Protein 1U5F (pdb70)

Secondary structure (DSSP, 8-state):
--SSPPPP--GGG-SSEEEEEEEEEE---SS-SS-SEEEEEEEEETTEEEEESSTT-SS-SEEEE-TT-EEEE-TTS-SSTTGGGEEEEE-TTS-EEEEE-SSHHHHHHHHHHHHHH--

Foldseek 3Di:
DDPDDDDFAQLVGQAQWPDKDKKWKADPDPDDDDDRTAIWIWTCRPQKIFTDNDSGDGGTPDIDGLAQKAKDQALPPDDPPQSLQKMWIADPVRDIIIIGDPDNVRSVVVNVVVNVVHD

Sequence (119 aa):
RASVGSPGIPAQDLPFVIKAGYLEKRRKDHSFLGFEWQKRWCALSKTVFYYYGSDKDKQQKGEFAIDGYDVRMNNTLRKDGKKDCCFEICAPDKRIYQFTAASPKDAEEWVQQLKFILQ

CATH classification: 2.30.29.30

B-factor: mean 51.52, std 11.77, range [32.51, 95.33]

Organism: Mus musculus (NCBI:txid10090)

GO terms:
  GO:0005737 cytoplasm (C, IDA)
  GO:0008285 negative regulation of cell population proliferation (P, IMP)
  GO:0005515 protein binding (F, IPI)

InterPro domains:
  IPR001452 SH3 domain [PF00018] (312-349)
  IPR001452 SH3 domain [PR00452] (313-328)
  IPR001452 SH3 domain [PR00452] (332-341)
  IPR001452 SH3 domain [PR00452] (343-355)
  IPR001452 SH3 domain [PS50002] (296-357)
  IPR001452 SH3 domain [SM00326] (299-356)
  IPR001849 Pleckstrin homology domain [PF00169] (117-216)
  IPR001849 Pleckstrin homology domain [PS50003] (116-219)
  IPR001849 Pleckstrin homology domain [SM00233] (117-221)
  IPR011993 PH-like domain superfamily [G3DSA:2.30.29.30] (111-218)
  IPR036028 SH3-like domain superfamily [SSF50044] (289-356)
  IPR037781 SKAP family [PTHR15129] (12-358)

Structure (mmCIF, N/CA/C/O backbone):
data_1U5F
#
_entry.id   1U5F
#
_cell.length_a   78.750
_cell.length_b   78.750
_cell.length_c   130.123
_cell.angle_alpha   90.00
_cell.angle_beta   90.00
_cell.angle_gamma   120.00
#
_symmetry.space_group_name_H-M   'H 3 2'
#
loop_
_entity.id
_entity.type
_entity.pdbx_description
1 polymer 'Src-associated adaptor protein'
2 non-polymer 'SULFATE ION'
3 water water
#
loop_
_atom_site.group_PDB
_atom_site.id
_atom_site.type_symbol
_atom_site.label_atom_id
_atom_site.label_alt_id
_atom_site.label_comp_id
_a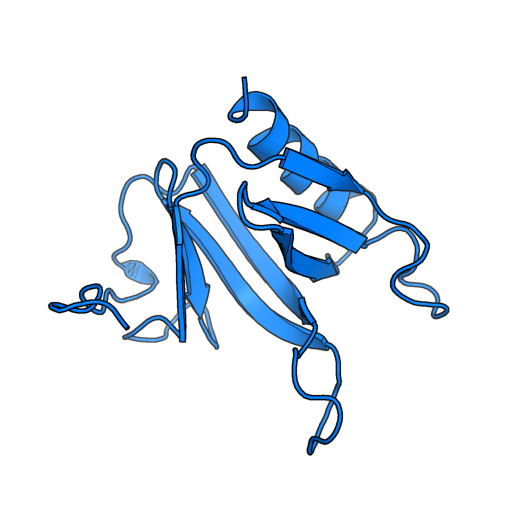tom_site.label_asym_id
_atom_site.label_entity_id
_atom_site.label_seq_id
_atom_site.pdbx_PDB_ins_code
_atom_site.Cartn_x
_atom_site.Cartn_y
_atom_site.Cartn_z
_atom_site.occupancy
_atom_site.B_iso_or_equiv
_atom_site.auth_seq_id
_atom_site.auth_comp_id
_atom_site.auth_asym_id
_atom_site.auth_atom_id
_atom_site.pdbx_PDB_model_num
ATOM 1 N N . ARG A 1 1 H -10.065 15.318 24.057 1.00 42.38 109 ARG A N 1
ATOM 2 C CA . ARG A 1 1 H -10.864 16.156 24.940 1.00 46.57 109 ARG A CA 1
ATOM 3 C C . ARG A 1 1 H -10.035 16.772 26.076 1.00 42.25 109 ARG A C 1
ATOM 4 O O . ARG A 1 1 H -8.943 16.281 26.348 1.00 43.37 109 ARG A O 1
ATOM 12 N N . ALA A 1 2 G -10.572 17.829 26.639 1.00 40.49 109 ALA A N 1
ATOM 13 C CA . ALA A 1 2 G -9.992 18.514 27.836 1.00 40.23 109 ALA A CA 1
ATOM 14 C C . ALA A 1 2 G -10.002 17.543 29.013 1.00 40.58 109 ALA A C 1
ATOM 15 O O . ALA A 1 2 G -10.634 16.457 28.937 1.00 43.11 109 ALA A O 1
ATOM 17 N N . SER A 1 3 F -9.215 17.872 30.038 1.00 38.45 109 SER A N 1
ATOM 18 C CA . SER A 1 3 F -9.164 17.145 31.266 1.00 36.88 109 SER A CA 1
ATOM 19 C C . SER A 1 3 F -10.237 17.542 32.160 1.00 38.46 109 SER A C 1
ATOM 20 O O . SER A 1 3 F -10.721 16.675 32.961 1.00 37.11 109 SER A O 1
ATOM 23 N N . VAL A 1 4 E -10.641 18.804 32.097 1.00 38.88 109 VAL A N 1
ATOM 24 C CA . VAL A 1 4 E -11.715 19.382 32.996 1.00 39.18 109 VAL A CA 1
ATOM 25 C C . VAL A 1 4 E -12.572 20.198 32.052 1.00 41.36 109 VAL A C 1
ATOM 26 O O . VAL A 1 4 E -12.072 21.064 31.306 1.00 38.36 109 VAL A O 1
ATOM 30 N N . GLY A 1 5 D -13.858 19.882 32.020 1.00 38.92 109 GLY A N 1
ATOM 31 C CA . GLY A 1 5 D -14.772 20.550 31.116 1.00 40.96 109 GLY A CA 1
ATOM 32 C C . GLY A 1 5 D -15.156 21.943 31.602 1.00 41.45 109 GLY A C 1
ATOM 33 O O . GLY A 1 5 D -14.891 22.379 32.730 1.00 42.57 109 GLY A O 1
ATOM 34 N N . SER A 1 6 C -15.797 22.680 30.710 1.00 43.37 109 SER A N 1
ATOM 35 C CA . SER A 1 6 C -16.268 24.013 31.002 1.00 43.37 109 SER A CA 1
ATOM 36 C C . SER A 1 6 C -17.478 23.933 31.965 1.00 46.98 109 SER A C 1
ATOM 37 O O . SER A 1 6 C -18.386 23.240 31.714 1.00 44.05 109 SER A O 1
ATOM 40 N N . PRO A 1 7 B -17.503 24.740 33.003 1.00 50.30 109 PRO A N 1
ATOM 41 C CA . PRO A 1 7 B -18.640 24.764 33.935 1.00 52.13 109 PRO A CA 1
ATOM 42 C C . PRO A 1 7 B -19.917 25.144 33.241 1.00 51.10 109 PRO A C 1
ATOM 43 O O . PRO A 1 7 B -19.960 26.084 32.440 1.00 51.87 109 PRO A O 1
ATOM 47 N N . GLY A 1 8 A -20.974 24.423 33.514 1.00 52.17 109 GLY A N 1
ATOM 48 C CA . GLY A 1 8 A -22.295 24.790 33.031 1.00 52.49 109 GLY A CA 1
ATOM 49 C C . GLY A 1 8 A -22.804 26.051 33.685 1.00 53.39 109 GLY A C 1
ATOM 50 O O . GLY A 1 8 A -22.697 26.170 34.882 1.00 54.95 109 GLY A O 1
ATOM 51 N N . ILE A 1 9 ? -23.274 27.031 32.908 1.00 52.12 109 ILE A N 1
ATOM 52 C CA . ILE A 1 9 ? -23.686 28.329 33.431 1.00 52.30 109 ILE A CA 1
ATOM 53 C C . ILE A 1 9 ? -25.007 28.639 32.784 1.00 52.33 109 ILE A C 1
ATOM 54 O O . ILE A 1 9 ? -25.131 28.533 31.567 1.00 49.23 109 ILE A O 1
ATOM 59 N N . PRO A 1 10 ? -26.040 28.889 33.607 1.00 51.08 110 PRO A N 1
ATOM 60 C CA . PRO A 1 10 ? -27.315 29.253 33.066 1.00 51.18 110 PRO A CA 1
ATOM 61 C C . PRO A 1 10 ? -27.211 30.540 32.204 1.00 49.19 110 PRO A C 1
ATOM 62 O O . PRO A 1 10 ? -26.509 31.480 32.513 1.00 49.25 110 PRO A O 1
ATOM 66 N N . ALA A 1 11 ? -27.965 30.522 31.125 1.00 50.25 111 ALA A N 1
ATOM 67 C CA . ALA A 1 11 ? -27.955 31.563 30.138 1.00 51.82 111 ALA A CA 1
ATOM 68 C C . ALA A 1 11 ? -28.205 32.930 30.803 1.00 53.08 111 ALA A C 1
ATOM 69 O O . ALA A 1 11 ? -27.536 33.920 30.512 1.00 52.30 111 ALA A O 1
ATOM 71 N N . GLN A 1 12 ? -29.148 32.915 31.732 1.00 55.56 112 GLN A N 1
ATOM 72 C CA . GLN A 1 12 ? -29.531 34.107 32.495 1.00 58.48 112 GLN A CA 1
ATOM 73 C C . GLN A 1 12 ? -28.427 34.655 33.397 1.00 58.15 112 GLN A C 1
ATOM 74 O O . GLN A 1 12 ? -28.447 35.871 33.785 1.00 58.21 112 GLN A O 1
ATOM 80 N N . ASP A 1 13 ? -27.494 33.781 33.782 1.00 56.30 113 ASP A N 1
ATOM 81 C CA . ASP A 1 13 ? -26.468 34.141 34.734 1.00 56.54 113 ASP A CA 1
ATOM 82 C C . ASP A 1 13 ? -25.156 34.541 34.078 1.00 55.98 113 ASP A C 1
ATOM 83 O O . ASP A 1 13 ? -24.134 34.827 34.759 1.00 54.61 113 ASP A O 1
ATOM 88 N N . LEU A 1 14 ? -25.120 34.567 32.732 1.00 53.36 114 LEU A N 1
ATOM 89 C CA . LEU A 1 14 ? -23.830 34.768 32.140 1.00 52.08 114 LEU A CA 1
ATOM 90 C C . LEU A 1 14 ? -23.423 36.181 32.424 1.00 51.35 114 LEU A C 1
ATOM 91 O O . LEU A 1 14 ? -24.202 37.063 32.149 1.00 52.14 114 LEU A O 1
ATOM 96 N N . PRO A 1 15 ? -22.191 36.395 32.836 1.00 52.49 115 PRO A N 1
ATOM 97 C CA . PRO A 1 15 ? -21.632 37.717 33.026 1.00 53.59 115 PRO A CA 1
ATOM 98 C C . PRO A 1 15 ? -21.099 38.377 31.755 1.00 54.98 115 PRO A C 1
ATOM 99 O O . PRO A 1 15 ? -20.739 37.662 30.783 1.00 55.90 115 PRO A O 1
ATOM 103 N N . PHE A 1 16 ? -21.023 39.710 31.794 1.00 54.14 116 PHE A N 1
ATOM 104 C CA . PHE A 1 16 ? -20.309 40.547 30.833 1.00 53.45 116 PHE A CA 1
ATOM 105 C C . PHE A 1 16 ? -20.751 40.196 29.398 1.00 52.32 116 PHE A C 1
ATOM 106 O O . PHE A 1 16 ? -19.914 40.118 28.509 1.00 50.29 116 PHE A O 1
ATOM 114 N N . VAL A 1 17 ? -22.038 40.063 29.206 1.00 50.73 117 VAL A N 1
ATOM 115 C CA . VAL A 1 17 ? -22.584 39.701 27.876 1.00 51.00 117 VAL A CA 1
ATOM 116 C C . VAL A 1 17 ? -22.595 40.949 27.010 1.00 51.75 117 VAL A C 1
ATOM 117 O O . VAL A 1 17 ? -23.327 41.891 27.344 1.00 52.14 117 VAL A O 1
ATOM 121 N N . ILE A 1 18 ? -21.715 40.990 25.999 1.00 50.84 118 ILE A N 1
ATOM 122 C CA . ILE A 1 18 ? -21.514 42.097 25.001 1.00 52.96 118 ILE A CA 1
ATOM 123 C C . ILE A 1 18 ? -22.640 42.106 23.963 1.00 53.12 118 ILE A C 1
ATOM 124 O O . ILE A 1 18 ? -23.078 43.153 23.494 1.00 50.81 118 ILE A O 1
ATOM 129 N N . LYS A 1 19 ? -23.084 40.909 23.570 1.00 51.21 119 LYS A N 1
ATOM 130 C CA . LYS A 1 19 ? -24.154 40.761 22.578 1.00 49.92 119 LYS A CA 1
ATOM 131 C C . LYS A 1 19 ? -24.740 39.394 22.675 1.00 48.51 119 LYS A C 1
ATOM 132 O O . LYS A 1 19 ? -24.017 38.417 23.019 1.00 46.86 119 LYS A O 1
ATOM 138 N N . ALA A 1 20 ? -26.037 39.316 22.508 1.00 46.38 120 ALA A N 1
ATOM 139 C CA . ALA A 1 20 ? -26.792 38.068 22.643 1.00 47.17 120 ALA A CA 1
ATOM 140 C C . ALA A 1 20 ? -28.017 38.035 21.789 1.00 48.30 120 ALA A C 1
ATOM 141 O O . ALA A 1 20 ? -28.679 39.105 21.546 1.00 47.69 120 ALA A O 1
ATOM 143 N N . GLY A 1 21 ? -28.378 36.851 21.341 1.00 45.50 121 GLY A N 1
ATOM 144 C CA . GLY A 1 21 ? -29.546 36.759 20.456 1.00 46.14 121 GLY A CA 1
ATOM 145 C C . GLY A 1 21 ? -29.657 35.374 19.835 1.00 46.04 121 GLY A C 1
ATOM 146 O O . GLY A 1 21 ? -28.722 34.625 19.904 1.00 44.44 121 GLY A O 1
ATOM 147 N N . TYR A 1 22 ? -30.805 35.061 19.268 1.00 44.55 122 TYR A N 1
ATOM 148 C CA . TYR A 1 22 ? -30.993 33.839 18.574 1.00 46.19 122 TYR A CA 1
ATOM 149 C C . TYR A 1 22 ? -30.284 33.888 17.236 1.00 44.60 122 TYR A C 1
ATOM 150 O O . TYR A 1 22 ? -30.269 34.939 16.517 1.00 40.71 122 TYR A O 1
ATOM 159 N N . LEU A 1 23 ? -29.580 32.766 16.946 1.00 43.35 123 LEU A N 1
ATOM 160 C CA . LEU A 1 23 ? -28.979 32.524 15.631 1.00 41.04 123 LEU A CA 1
ATOM 161 C C . LEU A 1 23 ? -29.263 31.082 15.297 1.00 42.10 123 LEU A C 1
ATOM 162 O O . LEU A 1 23 ? -29.651 30.266 16.173 1.00 45.31 123 LEU A O 1
ATOM 167 N N . GLU A 1 24 ? -29.093 30.720 14.044 1.00 42.31 124 GLU A N 1
ATOM 168 C CA . GLU A 1 24 ? -29.050 29.271 13.685 1.00 39.26 124 GLU A CA 1
ATOM 169 C C . GLU A 1 24 ? -27.680 28.863 13.461 1.00 39.07 124 GLU A C 1
ATOM 170 O O . GLU A 1 24 ? -26.943 29.534 12.747 1.00 39.30 124 GLU A O 1
ATOM 176 N N . LYS A 1 25 ? -27.247 27.756 14.052 1.00 38.36 125 LYS A N 1
ATOM 177 C CA . LYS A 1 25 ? -25.899 27.227 13.860 1.00 37.15 125 LYS A CA 1
ATOM 178 C C . LYS A 1 25 ? -25.952 25.975 12.971 1.00 38.07 125 LYS A C 1
ATOM 179 O O . LYS A 1 25 ? -26.782 25.092 13.178 1.00 36.96 125 LYS A O 1
ATOM 185 N N . ARG A 1 26 ? -25.055 25.904 11.996 1.00 38.17 126 ARG A N 1
ATOM 186 C CA . ARG A 1 26 ? -25.056 24.734 11.121 1.00 41.13 126 ARG A CA 1
ATOM 187 C C . ARG A 1 26 ? -24.495 23.503 11.856 1.00 42.19 126 ARG A C 1
ATOM 188 O O . ARG A 1 26 ? -23.398 23.580 12.463 1.00 40.14 126 ARG A O 1
ATOM 196 N N . ARG A 1 27 ? -25.230 22.378 11.754 1.00 45.36 127 ARG A N 1
ATOM 197 C CA . ARG A 1 27 ? -24.790 21.052 12.189 1.00 47.60 127 ARG A CA 1
ATOM 198 C C . ARG A 1 27 ? -23.545 20.624 11.478 1.00 47.30 127 ARG A C 1
ATOM 199 O O . ARG A 1 27 ? -23.383 20.830 10.290 1.00 47.49 127 ARG A O 1
ATOM 207 N N . LYS A 1 28 ? -22.736 19.873 12.185 1.00 49.70 128 LYS A N 1
ATOM 208 C CA . LYS A 1 28 ? -21.495 19.347 11.656 1.00 52.77 128 LYS A CA 1
ATOM 209 C C . LYS A 1 28 ? -21.753 18.055 10.899 1.00 55.11 128 LYS A C 1
ATOM 210 O O . LYS A 1 28 ? -21.298 17.866 9.785 1.00 54.37 128 LYS A O 1
ATOM 216 N N . ASP A 1 29 ? -22.575 17.239 11.540 1.00 58.38 129 ASP A N 1
ATOM 217 C CA . ASP A 1 29 ? -22.966 15.911 11.119 1.00 62.35 129 ASP A CA 1
ATOM 218 C C . ASP A 1 29 ? -23.545 15.933 9.657 1.00 63.70 129 ASP A C 1
ATOM 219 O O . ASP A 1 29 ? -24.335 16.771 9.272 1.00 63.92 129 ASP A O 1
ATOM 224 N N . HIS A 1 30 ? -23.000 15.064 8.832 1.00 66.67 130 HIS A N 1
ATOM 225 C CA . HIS A 1 30 ? -23.444 14.830 7.448 1.00 69.43 130 HIS A CA 1
ATOM 226 C C . HIS A 1 30 ? -24.883 14.204 7.410 1.00 68.04 130 HIS A C 1
ATOM 227 O O . HIS A 1 30 ? -25.723 14.581 6.572 1.00 69.09 130 HIS A O 1
ATOM 234 N N . SER A 1 31 ? -25.146 13.332 8.394 1.00 65.29 131 SER A N 1
ATOM 235 C CA . SER A 1 31 ? -26.374 12.576 8.525 1.00 63.70 131 SER A CA 1
ATOM 236 C C . SER A 1 31 ? -27.036 12.937 9.835 1.00 59.94 131 SER A C 1
ATOM 237 O O . SER A 1 31 ? -26.455 12.763 10.917 1.00 59.90 131 SER A O 1
ATOM 240 N N . PHE A 1 32 ? -28.242 13.473 9.736 1.00 56.18 132 PHE A N 1
ATOM 241 C CA . PHE A 1 32 ? -28.975 13.866 10.927 1.00 54.52 132 PHE A CA 1
ATOM 242 C C . PHE A 1 32 ? -30.506 13.839 10.719 1.00 52.24 132 PHE A C 1
ATOM 243 O O . PHE A 1 32 ? -31.039 13.811 9.576 1.00 50.00 132 PHE A O 1
ATOM 251 N N . LEU A 1 33 ? -31.196 13.930 11.842 1.00 51.48 133 LEU A N 1
ATOM 252 C CA . LEU A 1 33 ? -32.622 14.109 11.937 1.00 53.43 133 LEU A CA 1
ATOM 253 C C . LEU A 1 33 ? -32.973 15.577 12.210 1.00 55.39 133 LEU A C 1
ATOM 254 O O . LEU A 1 33 ? -32.524 16.163 13.248 1.00 57.42 133 LEU A O 1
ATOM 259 N N . GLY A 1 34 ? -33.855 16.138 11.409 1.00 53.13 134 GLY A N 1
ATOM 260 C CA . GLY A 1 34 ? -34.313 17.499 11.683 1.00 54.91 134 GLY A CA 1
ATOM 261 C C . GLY A 1 34 ? -33.631 18.440 10.702 1.00 53.36 134 GLY A C 1
ATOM 262 O O . GLY A 1 34 ? -33.428 18.067 9.574 1.00 55.96 134 GLY A O 1
ATOM 263 N N . PHE A 1 35 ? -33.296 19.643 11.116 1.00 54.21 135 PHE A N 1
ATOM 264 C CA . PHE A 1 35 ? -32.834 20.675 10.173 1.00 54.11 135 PHE A CA 1
ATOM 265 C C . PHE A 1 35 ? -31.338 20.810 10.261 1.00 50.35 135 PHE A C 1
ATOM 266 O O . PHE A 1 35 ? -30.769 20.667 11.328 1.00 49.29 135 PHE A O 1
ATOM 274 N N . GLU A 1 36 ? -30.731 21.197 9.174 1.00 48.14 136 GLU A N 1
ATOM 275 C CA . GLU A 1 36 ? -29.317 21.439 9.152 1.00 48.00 136 GLU A CA 1
ATOM 276 C C . GLU A 1 36 ? -28.877 22.609 10.052 1.00 45.89 136 GLU A C 1
ATOM 277 O O . GLU A 1 36 ? -27.865 22.549 10.752 1.00 46.35 136 GLU A O 1
ATOM 283 N N . TRP A 1 37 ? -29.639 23.647 10.019 1.00 44.26 137 TRP A N 1
ATOM 284 C CA . TRP A 1 37 ? -29.397 24.880 10.766 1.00 44.12 137 TRP A CA 1
ATOM 285 C C . TRP A 1 37 ? -30.279 24.891 12.035 1.00 44.65 137 TRP A C 1
ATOM 286 O O . TRP A 1 37 ? -31.512 24.956 11.931 1.00 46.15 137 TRP A O 1
ATOM 297 N N . GLN A 1 38 ? -29.655 24.791 13.210 1.00 43.51 138 GLN A N 1
ATOM 298 C CA . GLN A 1 38 ? -30.445 24.585 14.440 1.00 44.22 138 GLN A CA 1
ATOM 299 C C . GLN A 1 38 ? -30.442 25.849 15.231 1.00 44.42 138 GLN A C 1
ATOM 300 O O . GLN A 1 38 ? -29.366 26.474 15.402 1.00 42.09 138 GLN A O 1
ATOM 306 N N . LYS A 1 39 ? -31.611 26.235 15.723 1.00 45.96 139 LYS A N 1
ATOM 307 C CA . LYS A 1 39 ? -31.782 27.485 16.473 1.00 46.62 139 LYS A CA 1
ATOM 308 C C . LYS A 1 39 ? -31.074 27.424 17.778 1.00 44.74 139 LYS A C 1
ATOM 309 O O . LYS A 1 39 ? -31.166 26.416 18.514 1.00 43.09 139 LYS A O 1
ATOM 315 N N . ARG A 1 40 ? -30.305 28.449 18.069 1.00 44.33 140 ARG A N 1
ATOM 316 C CA . ARG A 1 40 ? -29.452 28.464 19.292 1.00 44.36 140 ARG A CA 1
ATOM 317 C C . ARG A 1 40 ? -29.496 29.883 19.814 1.00 43.90 140 ARG A C 1
ATOM 318 O O . ARG A 1 40 ? -29.386 30.873 19.046 1.00 45.05 140 ARG A O 1
ATOM 326 N N . TRP A 1 41 ? -29.647 29.989 21.109 1.00 43.91 141 TRP A N 1
ATOM 327 C CA . TRP A 1 41 ? -29.473 31.287 21.795 1.00 44.18 141 TRP A CA 1
ATOM 328 C C . TRP A 1 41 ? -27.953 31.456 22.060 1.00 43.29 141 TRP A C 1
ATOM 329 O O . TRP A 1 41 ? -27.335 30.626 22.710 1.00 40.62 141 TRP A O 1
ATOM 340 N N . CYS A 1 42 ? -27.358 32.489 21.475 1.00 41.82 142 CYS A N 1
ATOM 341 C CA . CYS A 1 42 ? -25.945 32.715 21.510 1.00 41.78 142 CYS A CA 1
ATOM 342 C C . CYS A 1 42 ? -25.642 33.983 22.319 1.00 39.29 142 CYS A C 1
ATOM 343 O O . CYS A 1 42 ? -26.324 35.006 22.158 1.00 43.89 142 CYS A O 1
ATOM 346 N N . ALA A 1 43 ? -24.575 33.934 22.995 1.00 42.04 143 ALA A N 1
ATOM 347 C CA . ALA A 1 43 ? -24.116 35.023 23.866 1.00 43.02 143 ALA A CA 1
ATOM 348 C C . ALA A 1 43 ? -22.644 35.154 23.945 1.00 43.95 143 ALA A C 1
ATOM 349 O O . ALA A 1 43 ? -21.944 34.221 24.256 1.00 44.18 143 ALA A O 1
ATOM 351 N N . LEU A 1 44 ? -22.129 36.363 23.718 1.00 42.73 144 LEU A N 1
ATOM 352 C CA . LEU A 1 44 ? -20.720 36.596 23.809 1.00 45.04 144 LEU A CA 1
ATOM 353 C C . LEU A 1 44 ? -20.435 37.178 25.190 1.00 47.40 144 LEU A C 1
ATOM 354 O O . LEU A 1 44 ? -20.838 38.291 25.464 1.00 47.62 144 LEU A O 1
ATOM 359 N N . SER A 1 45 ? -19.846 36.372 26.093 1.00 48.24 145 SER A N 1
ATOM 360 C CA . SER A 1 45 ? -19.450 36.800 27.454 1.00 48.11 145 SER A CA 1
ATOM 361 C C . SER A 1 45 ? -17.970 37.053 27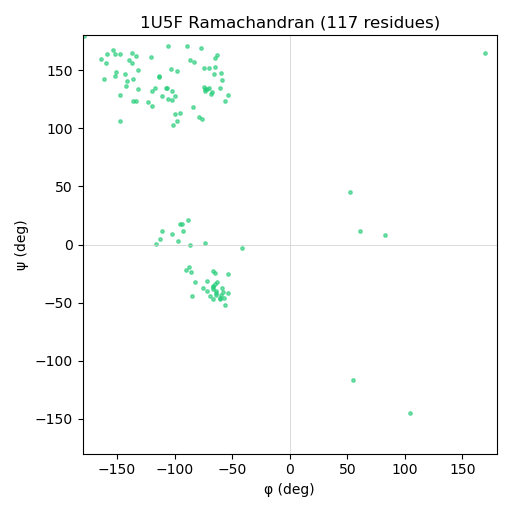.481 1.00 49.43 145 SER A C 1
ATOM 362 O O . SER A 1 45 ? -17.150 36.128 27.429 1.00 45.97 145 SER A O 1
ATOM 365 N N . LYS A 1 46 ? -17.600 38.331 27.448 1.00 51.10 146 LYS A N 1
ATOM 366 C CA . LYS A 1 46 ? -16.249 38.753 27.200 1.00 54.28 146 LYS A CA 1
ATOM 367 C C . LYS A 1 46 ? -15.776 38.138 25.874 1.00 53.69 146 LYS A C 1
ATOM 368 O O . LYS A 1 46 ? -16.354 38.419 24.808 1.00 53.92 146 LYS A O 1
ATOM 374 N N . THR A 1 47 ? -14.764 37.290 25.898 1.00 50.68 147 THR A N 1
ATOM 375 C CA . THR A 1 47 ? -14.317 36.734 24.603 1.00 50.55 147 THR A CA 1
ATOM 376 C C . THR A 1 47 ? -14.813 35.309 24.389 1.00 47.14 147 THR A C 1
ATOM 377 O O . THR A 1 47 ? -14.379 34.618 23.434 1.00 50.89 147 THR A O 1
ATOM 381 N N . VAL A 1 48 ? -15.692 34.837 25.235 1.00 43.98 148 VAL A N 1
ATOM 382 C CA . VAL A 1 48 ? -16.221 33.506 25.127 1.00 41.24 148 VAL A CA 1
ATOM 383 C C . VAL A 1 48 ? -17.590 33.517 24.533 1.00 40.54 148 VAL A C 1
ATOM 384 O O . VAL A 1 48 ? -18.530 34.181 25.052 1.00 40.72 148 VAL A O 1
ATOM 388 N N . PHE A 1 49 ? -17.763 32.759 23.438 1.00 38.47 149 PHE A N 1
ATOM 389 C CA . PHE A 1 49 ? -19.047 32.648 22.772 1.0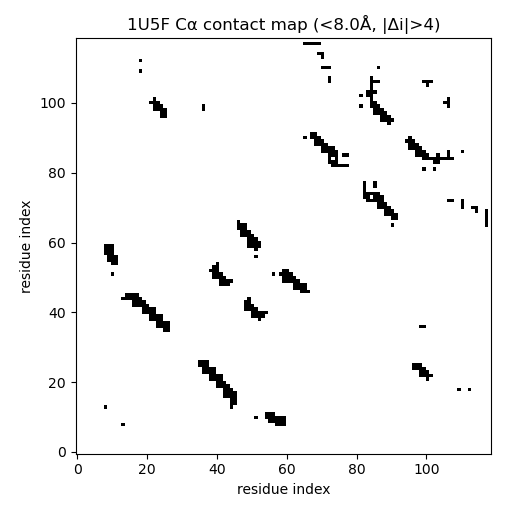0 36.20 149 PHE A CA 1
ATOM 390 C C . PHE A 1 49 ? -19.756 31.447 23.248 1.00 39.36 149 PHE A C 1
ATOM 391 O O . PHE A 1 49 ? -19.310 30.337 23.024 1.00 37.73 149 PHE A O 1
ATOM 399 N N . TYR A 1 50 ? -20.890 31.620 23.969 1.00 37.96 150 TYR A N 1
ATOM 400 C CA . TYR A 1 50 ? -21.719 30.555 24.442 1.00 39.70 150 TYR A CA 1
ATOM 401 C C . TYR A 1 50 ? -22.888 30.353 23.525 1.00 40.66 150 TYR A C 1
ATOM 402 O O . TYR A 1 50 ? -23.414 31.312 22.961 1.00 42.08 150 TYR A O 1
ATOM 411 N N . TYR A 1 51 ? -23.352 29.099 23.435 1.00 42.85 151 TYR A N 1
ATOM 412 C CA . TYR A 1 51 ? -24.603 28.779 22.763 1.00 42.02 151 TYR A CA 1
ATOM 413 C C . TYR A 1 51 ? -25.459 27.802 23.526 1.00 43.31 151 TYR A C 1
ATOM 414 O O . TYR A 1 51 ? -24.945 26.886 24.142 1.00 42.39 151 TYR A O 1
ATOM 423 N N . TYR A 1 52 ? -26.775 28.018 23.472 1.00 44.69 152 TYR A N 1
ATOM 424 C CA . TYR A 1 52 ? -27.817 27.251 24.258 1.00 45.11 152 TYR A CA 1
ATOM 425 C C . TYR A 1 52 ? -28.957 26.865 23.338 1.00 47.82 152 TYR A C 1
ATOM 426 O O . TYR A 1 52 ? -29.156 27.447 22.296 1.00 46.80 152 TYR A O 1
ATOM 435 N N . GLY A 1 53 ? -29.774 25.897 23.742 1.00 48.99 153 GLY A N 1
ATOM 436 C CA . GLY A 1 53 ? -31.022 25.638 23.062 1.00 50.76 153 GLY A CA 1
ATOM 437 C C . GLY A 1 53 ? -32.026 26.793 23.212 1.00 52.62 153 GLY A C 1
ATOM 438 O O . GLY A 1 53 ? -32.784 27.143 22.248 1.00 52.53 153 GLY A O 1
ATOM 439 N N . SER A 1 54 ? -32.036 27.442 24.377 1.00 53.76 154 SER A N 1
ATOM 440 C CA . SER A 1 54 ? -32.906 28.594 24.585 1.00 54.02 154 SER A CA 1
ATOM 441 C C . SER A 1 54 ? -32.312 29.525 25.591 1.00 53.75 154 SER A C 1
ATOM 442 O O . SER A 1 54 ? -31.476 29.165 26.403 1.00 53.61 154 SER A O 1
ATOM 445 N N . ASP A 1 55 ? -32.830 30.738 25.627 1.00 55.46 155 ASP A N 1
ATOM 446 C CA . ASP A 1 55 ? -32.316 31.737 26.520 1.00 55.39 155 ASP A CA 1
ATOM 447 C C . ASP A 1 55 ? -32.671 31.545 28.002 1.00 55.73 155 ASP A C 1
ATOM 448 O O . ASP A 1 55 ? -32.317 32.394 28.799 1.00 54.49 155 ASP A O 1
ATOM 453 N N . LYS A 1 56 ? -33.38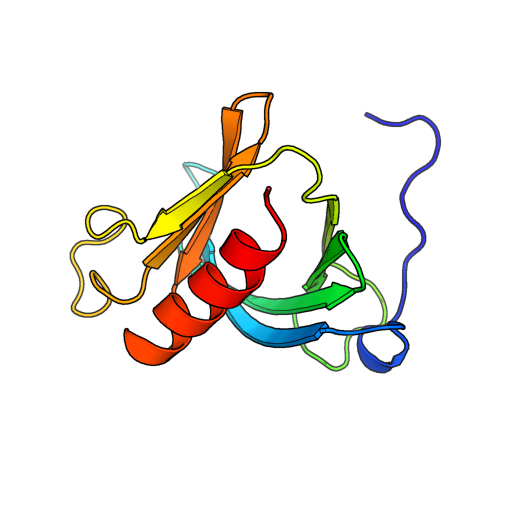9 30.486 28.321 1.00 56.93 156 LYS A N 1
ATOM 454 C CA . LYS A 1 56 ? -33.703 30.081 29.695 1.00 58.79 156 LYS A CA 1
ATOM 455 C C . LYS A 1 56 ? -33.057 28.781 30.156 1.00 58.22 156 LYS A C 1
ATOM 456 O O . LYS A 1 56 ? -33.320 28.317 31.292 1.00 57.14 156 LYS A O 1
ATOM 462 N N . ASP A 1 57 ? -32.190 28.174 29.322 1.00 54.62 157 ASP A N 1
ATOM 463 C CA . ASP A 1 57 ? -31.534 26.910 29.718 1.00 53.62 157 ASP A CA 1
ATOM 464 C C . ASP A 1 57 ? -30.605 27.056 30.887 1.00 50.83 157 ASP A C 1
ATOM 465 O O . ASP A 1 57 ? -29.998 28.083 31.106 1.00 46.69 157 ASP A O 1
ATOM 470 N N . LYS A 1 58 ? -30.419 25.982 31.626 1.00 51.74 158 LYS A N 1
ATOM 471 C CA . LYS A 1 58 ? -29.554 26.075 32.808 1.00 53.10 158 LYS A CA 1
ATOM 472 C C . LYS A 1 58 ? -28.074 25.818 32.483 1.00 51.45 158 LYS A C 1
ATOM 473 O O . LYS A 1 58 ? -27.159 26.135 33.263 1.00 50.98 158 LYS A O 1
ATOM 479 N N . GLN A 1 59 ? -27.860 25.184 31.338 1.00 51.43 159 GLN A N 1
ATOM 480 C CA . GLN A 1 59 ? -26.530 24.740 30.909 1.00 51.63 159 GLN A CA 1
ATOM 481 C C . GLN A 1 59 ? -26.393 24.958 29.365 1.00 50.11 159 GLN A C 1
ATOM 482 O O . GLN A 1 59 ? -27.331 24.733 28.605 1.00 48.95 159 GLN A O 1
ATOM 488 N N . GLN A 1 60 ? -25.210 25.391 28.955 1.00 47.63 160 GLN A N 1
ATOM 489 C CA . GLN A 1 60 ? -24.936 25.664 27.549 1.00 45.16 160 GLN A CA 1
ATOM 490 C C . GLN A 1 60 ? -24.785 24.341 26.829 1.00 46.90 160 GLN A C 1
ATOM 491 O O . GLN A 1 60 ? -24.475 23.295 27.431 1.00 45.93 160 GLN A O 1
ATOM 497 N N . LYS A 1 61 ? -25.102 24.340 25.549 1.00 46.11 161 LYS A N 1
ATOM 498 C CA . LYS A 1 61 ? -24.764 23.210 24.678 1.00 47.98 161 LYS A CA 1
ATOM 499 C C . LYS A 1 61 ? -23.250 23.173 24.394 1.00 47.08 161 LYS A C 1
ATOM 500 O O . LYS A 1 61 ? -22.649 22.083 24.205 1.00 45.06 161 LYS A O 1
ATOM 506 N N . GLY A 1 62 ? -22.618 24.360 24.354 1.00 44.24 162 GLY A N 1
ATOM 507 C CA . GLY A 1 62 ? -21.176 24.454 24.185 1.00 42.56 162 GLY A CA 1
ATOM 508 C C . GLY A 1 62 ? -20.737 25.888 24.207 1.00 42.95 162 GLY A C 1
ATOM 509 O O . GLY A 1 62 ? -21.549 26.822 24.394 1.00 40.59 162 GLY A O 1
ATOM 510 N N . GLU A 1 63 ? -19.458 26.105 24.081 1.00 41.09 163 GLU A N 1
ATOM 511 C CA . GLU A 1 63 ? -18.887 27.435 24.067 1.00 42.26 163 GLU A CA 1
ATOM 512 C C . GLU A 1 63 ? -17.469 27.396 23.518 1.00 40.46 163 GLU A C 1
ATOM 513 O O . GLU A 1 63 ? -16.847 26.342 23.545 1.00 42.71 163 GLU A O 1
ATOM 519 N N . PHE A 1 64 ? -16.987 28.507 23.078 1.00 40.00 164 PHE A N 1
ATOM 520 C CA . PHE A 1 64 ? -15.585 28.646 22.706 1.00 41.55 164 PHE A CA 1
ATOM 521 C C . PHE A 1 64 ? -15.052 30.019 22.865 1.00 41.51 164 PHE A C 1
ATOM 522 O O . PHE A 1 64 ? -15.747 30.997 22.648 1.00 40.20 164 PHE A O 1
ATOM 530 N N . ALA A 1 65 ? -13.778 30.127 23.257 1.00 44.34 165 ALA A N 1
ATOM 531 C CA . ALA A 1 65 ? -13.102 31.427 23.303 1.00 44.89 165 ALA A CA 1
ATOM 532 C C . ALA A 1 65 ? -12.786 31.897 21.908 1.00 44.61 165 ALA A C 1
ATOM 533 O O . ALA A 1 65 ? -12.251 31.103 21.145 1.00 43.22 165 ALA A O 1
ATOM 535 N N . ILE A 1 66 ? -13.059 33.165 21.589 1.00 41.81 166 ILE A N 1
ATOM 536 C CA . ILE A 1 66 ? -12.813 33.639 20.249 1.00 43.41 166 ILE A CA 1
ATOM 537 C C . ILE A 1 66 ? -11.446 34.121 20.039 1.00 41.99 166 ILE A C 1
ATOM 538 O O . ILE A 1 66 ? -11.087 34.540 18.940 1.00 41.62 166 ILE A O 1
ATOM 543 N N . ASP A 1 67 ? -10.605 34.085 21.064 1.00 42.88 167 ASP A N 1
ATOM 544 C CA . ASP A 1 67 ? -9.270 34.654 20.952 1.00 45.17 167 ASP A CA 1
ATOM 545 C C . ASP A 1 67 ? -8.465 34.053 19.784 1.00 44.04 167 ASP A C 1
ATOM 546 O O . ASP A 1 67 ? -8.292 32.855 19.695 1.00 45.07 167 ASP A O 1
ATOM 551 N N . GLY A 1 68 ? -8.012 34.920 18.913 1.00 45.07 168 GLY A N 1
ATOM 552 C CA . GLY A 1 68 ? -7.207 34.603 17.737 1.00 46.42 168 GLY A CA 1
ATOM 553 C C . GLY A 1 68 ? -8.022 34.137 16.514 1.00 47.14 168 GLY A C 1
ATOM 554 O O . GLY A 1 68 ? -7.443 33.707 15.493 1.00 44.06 168 GLY A O 1
ATOM 555 N N . TYR A 1 69 ? -9.359 34.225 16.598 1.00 44.55 169 TYR A N 1
ATOM 556 C CA . TYR A 1 69 ? -10.170 33.641 15.588 1.00 44.44 169 TYR A CA 1
ATOM 557 C C . TYR A 1 69 ? -10.317 34.778 14.544 1.00 46.30 169 TYR A C 1
ATOM 558 O O . TYR A 1 69 ? -9.958 35.937 14.772 1.00 44.51 169 TYR A O 1
ATOM 567 N N . ASP A 1 70 ? -10.881 34.420 13.417 1.00 45.45 170 ASP A N 1
ATOM 568 C CA . ASP A 1 70 ? -11.303 35.338 12.358 1.00 45.71 170 ASP A CA 1
ATOM 569 C C . ASP A 1 70 ? -12.800 35.180 12.133 1.00 44.40 170 ASP A C 1
ATOM 570 O O . ASP A 1 70 ? -13.444 34.160 12.560 1.00 41.03 170 ASP A O 1
ATOM 575 N N . VAL A 1 71 ? -13.385 36.178 11.505 1.00 41.90 171 VAL A N 1
ATOM 576 C CA . VAL A 1 71 ? -14.833 36.222 11.251 1.00 42.19 171 VAL A CA 1
ATOM 577 C C . VAL A 1 71 ? -15.076 36.859 9.880 1.00 44.39 171 VAL A C 1
ATOM 578 O O . VAL A 1 71 ? -14.256 37.794 9.454 1.00 42.39 171 VAL A O 1
ATOM 582 N N . ARG A 1 72 ? -16.146 36.376 9.187 1.00 42.34 172 ARG A N 1
ATOM 583 C CA . ARG A 1 72 ? -16.631 36.976 7.938 1.00 43.27 172 ARG A CA 1
ATOM 584 C C . ARG A 1 72 ? -18.031 36.622 7.618 1.00 42.63 172 ARG A C 1
ATOM 585 O O . ARG A 1 72 ? -18.526 35.583 7.988 1.00 41.95 172 ARG A O 1
ATOM 593 N N . MET A 1 73 ? -18.666 37.466 6.834 1.00 42.31 173 MET A N 1
ATOM 594 C CA . MET A 1 73 ? -19.911 37.161 6.214 1.00 42.32 173 MET A CA 1
ATOM 595 C C . MET A 1 73 ? -19.569 36.135 5.176 1.00 41.61 173 MET A C 1
ATOM 596 O O . MET A 1 73 ? -18.421 36.110 4.762 1.00 43.61 173 MET A O 1
ATOM 601 N N . ASN A 1 74 ? -20.525 35.265 4.844 1.00 41.81 174 ASN A N 1
ATOM 602 C CA . ASN A 1 74 ? -20.342 34.213 3.811 1.00 41.84 174 ASN A CA 1
ATOM 603 C C . ASN A 1 74 ? -21.653 33.980 3.124 1.00 42.02 174 ASN A C 1
ATOM 604 O O . ASN A 1 74 ? -22.577 33.370 3.689 1.00 41.00 174 ASN A O 1
ATOM 609 N N . ASN A 1 75 ? -21.779 34.468 1.843 1.00 41.15 175 ASN A N 1
ATOM 610 C CA . ASN A 1 75 ? -23.033 34.309 1.137 1.00 41.92 175 ASN A CA 1
ATOM 611 C C . ASN A 1 75 ? -23.148 32.979 0.355 1.00 44.23 175 ASN A C 1
ATOM 612 O O . ASN A 1 75 ? -24.013 32.847 -0.507 1.00 44.57 175 ASN A O 1
ATOM 617 N N . THR A 1 76 ? -22.357 31.981 0.730 1.00 44.07 176 THR A N 1
ATOM 618 C CA . THR A 1 76 ? -22.342 30.684 0.010 1.00 46.73 176 THR A CA 1
ATOM 619 C C . THR A 1 76 ? -22.824 29.493 0.866 1.00 50.16 176 THR A C 1
ATOM 620 O O . THR A 1 76 ? -22.758 28.351 0.439 1.00 51.25 176 THR A O 1
ATOM 624 N N . LEU A 1 77 ? -23.207 29.770 2.122 1.00 51.32 177 LEU A N 1
ATOM 625 C CA . LEU A 1 77 ? -23.401 28.677 3.100 1.00 51.67 177 LEU A CA 1
ATOM 626 C C . LEU A 1 77 ? -24.779 28.164 2.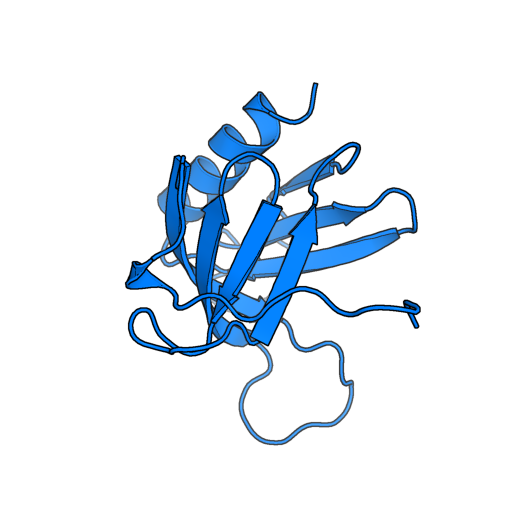950 1.00 54.89 177 LEU A C 1
ATOM 627 O O . LEU A 1 77 ? -25.022 27.039 3.293 1.00 53.19 177 LEU A O 1
ATOM 632 N N . ARG A 1 78 ? -25.688 28.967 2.429 1.00 58.28 178 ARG A N 1
ATOM 633 C CA . ARG A 1 78 ? -26.933 28.393 1.957 1.00 64.46 178 ARG A CA 1
ATOM 634 C C . ARG A 1 78 ? -27.425 29.025 0.631 1.00 69.18 178 ARG A C 1
ATOM 635 O O . ARG A 1 78 ? -27.042 30.152 0.321 1.00 68.96 178 ARG A O 1
ATOM 643 N N . LYS A 1 79 ? -28.295 28.303 -0.102 1.00 74.50 179 LYS A N 1
ATOM 644 C CA . LYS A 1 79 ? -28.954 28.804 -1.361 1.00 78.47 179 LYS A CA 1
ATOM 645 C C . LYS A 1 79 ? -30.317 29.531 -1.153 1.00 80.14 179 LYS A C 1
ATOM 646 O O . LYS A 1 79 ? -30.744 30.349 -1.986 1.00 82.22 179 LYS A O 1
ATOM 652 N N . ASP A 1 80 ? -30.975 29.260 -0.025 1.00 81.27 180 ASP A N 1
ATOM 653 C CA . ASP A 1 80 ? -32.318 29.770 0.292 1.00 81.61 180 ASP A CA 1
ATOM 654 C C . ASP A 1 80 ? -32.223 31.298 0.415 1.00 79.61 180 ASP A C 1
ATOM 655 O O . ASP A 1 80 ? -31.131 31.792 0.693 1.00 81.09 180 ASP A O 1
ATOM 660 N N . GLY A 1 81 ? -33.353 32.026 0.311 1.00 76.47 181 GLY A N 1
ATOM 661 C CA . GLY A 1 81 ? -33.422 33.464 0.660 1.00 74.04 181 GLY A CA 1
ATOM 662 C C . GLY A 1 81 ? -32.703 34.025 1.913 1.00 70.49 181 GLY A C 1
ATOM 663 O O . GLY A 1 81 ? -32.763 35.233 2.166 1.00 70.93 181 GLY A O 1
ATOM 664 N N . LYS A 1 82 ? -32.072 33.162 2.707 1.00 65.83 182 LYS A N 1
ATOM 665 C CA . LYS A 1 82 ? -31.199 33.561 3.838 1.00 62.52 182 LYS A CA 1
ATOM 666 C C . LYS A 1 82 ? -29.685 33.615 3.492 1.00 59.63 182 LYS A C 1
ATOM 667 O O . LYS A 1 82 ? -28.858 33.735 4.357 1.00 54.34 182 LYS A O 1
ATOM 673 N N . LYS A 1 83 ? -29.337 33.666 2.214 1.00 57.73 183 LYS A N 1
ATOM 674 C CA . LYS A 1 83 ? -27.917 33.637 1.778 1.00 58.98 183 LYS A CA 1
ATOM 675 C C . LYS A 1 83 ? -27.101 34.787 2.243 1.00 55.76 183 LYS A C 1
ATOM 676 O O . LYS A 1 83 ? -25.933 34.623 2.503 1.00 55.34 183 LYS A O 1
ATOM 682 N N . ASP A 1 84 ? -27.731 35.948 2.373 1.00 54.45 184 ASP A N 1
ATOM 683 C CA . ASP A 1 84 ? -27.091 37.170 2.855 1.00 55.07 184 ASP A CA 1
ATOM 684 C C . ASP A 1 84 ? -27.219 37.372 4.345 1.00 51.79 184 ASP A C 1
ATOM 685 O O . ASP A 1 84 ? -26.860 38.424 4.842 1.00 48.69 184 ASP A O 1
ATOM 690 N N . CYS A 1 85 ? -27.662 36.337 5.066 1.00 48.45 185 CYS A N 1
ATOM 691 C CA . CYS A 1 85 ? -27.809 36.425 6.514 1.00 45.85 185 CYS A CA 1
ATOM 692 C C . CYS A 1 85 ? -26.796 35.563 7.261 1.00 44.13 185 CYS A C 1
ATOM 693 O O . CYS A 1 85 ? -26.931 35.369 8.456 1.00 42.86 185 CYS A O 1
ATOM 696 N N . CYS A 1 86 ? -25.804 35.059 6.564 1.00 42.59 186 CYS A N 1
ATOM 697 C CA . CYS A 1 86 ? -24.858 34.034 7.155 1.00 41.85 186 CYS A CA 1
ATOM 698 C C . CYS A 1 86 ? -23.456 34.549 7.307 1.00 39.78 186 CYS A C 1
ATOM 699 O O . CYS A 1 86 ? -22.973 35.338 6.513 1.00 38.42 186 CYS A O 1
ATOM 702 N N . PHE A 1 87 ? -22.796 34.118 8.389 1.00 36.92 187 PHE A N 1
ATOM 703 C CA . PHE A 1 87 ? -21.446 34.494 8.707 1.00 35.90 187 PHE A CA 1
ATOM 704 C C . PHE A 1 87 ? -20.809 33.260 9.418 1.00 36.17 187 PHE A C 1
ATOM 705 O O . PHE A 1 87 ? -21.515 32.324 9.813 1.00 38.33 187 PHE A O 1
ATOM 713 N N . GLU A 1 88 ? -19.504 33.284 9.495 1.00 36.60 188 GLU A N 1
ATOM 714 C CA . GLU A 1 88 ? -18.754 32.266 10.185 1.00 35.47 188 GLU A CA 1
ATOM 715 C C . GLU A 1 88 ? -17.646 32.841 11.028 1.00 36.81 188 GLU A C 1
ATOM 716 O O . GLU A 1 88 ? -17.107 33.916 10.748 1.00 37.06 188 GLU A O 1
ATOM 722 N N . ILE A 1 89 ? -17.254 32.046 12.041 1.00 35.64 189 ILE A N 1
ATOM 723 C CA . ILE A 1 89 ? -16.152 32.397 12.946 1.00 37.12 189 ILE A CA 1
ATOM 724 C C . ILE A 1 89 ? -15.216 31.270 12.821 1.00 38.47 189 ILE A C 1
ATOM 725 O O . ILE A 1 89 ? -15.631 30.114 13.038 1.00 39.85 189 ILE A O 1
ATOM 730 N N . CYS A 1 90 ? -13.966 31.565 12.434 1.00 38.75 190 CYS A N 1
ATOM 731 C CA . CYS A 1 90 ? -12.932 30.562 12.076 1.00 41.17 190 CYS A CA 1
ATOM 732 C C . CYS A 1 90 ? -11.868 30.540 13.094 1.00 39.93 190 CYS A C 1
ATOM 733 O O . CYS A 1 90 ? -11.252 31.580 13.393 1.00 39.96 190 CYS A O 1
ATOM 736 N N . ALA A 1 91 ? -11.584 29.377 13.590 1.00 40.91 191 ALA A N 1
ATOM 737 C CA . ALA A 1 91 ? -10.491 29.195 14.643 1.00 38.76 191 ALA A CA 1
ATOM 738 C C . ALA A 1 91 ? -9.103 28.997 14.046 1.00 41.43 191 ALA A C 1
ATOM 739 O O . ALA A 1 91 ? -8.996 28.602 12.899 1.00 40.54 191 ALA A O 1
ATOM 741 N N . PRO A 1 92 ? -8.032 29.254 14.816 1.00 40.97 192 PRO A N 1
ATOM 742 C CA . PRO A 1 92 ? -6.645 28.946 14.382 1.00 44.21 192 PRO A CA 1
ATOM 743 C C . PRO A 1 92 ? -6.420 27.511 13.950 1.00 46.09 192 PRO A C 1
ATOM 744 O O . PRO A 1 92 ? -5.528 27.248 13.181 1.00 46.65 192 PRO A O 1
ATOM 748 N N . ASP A 1 93 ? -7.209 26.581 14.440 1.00 45.87 193 ASP A N 1
ATOM 749 C CA . ASP A 1 93 ? -7.154 25.211 14.039 1.00 47.28 193 ASP A CA 1
ATOM 750 C C . ASP A 1 93 ? -8.111 24.821 12.924 1.00 47.50 193 ASP A C 1
ATOM 751 O O . ASP A 1 93 ? -8.266 23.619 12.612 1.00 49.30 193 ASP A O 1
ATOM 756 N N . LYS A 1 94 ? -8.609 25.823 12.222 1.00 47.01 194 LYS A N 1
ATOM 757 C CA . LYS A 1 94 ? -9.563 25.689 11.110 1.00 47.48 194 LYS A CA 1
ATOM 758 C C . LYS A 1 94 ? -10.874 25.072 11.472 1.00 45.29 194 LYS A C 1
ATOM 759 O O . LYS A 1 94 ? -11.602 24.702 10.596 1.00 44.34 194 LYS A O 1
ATOM 765 N N . ARG A 1 95 ? -11.215 24.904 12.742 1.00 43.45 195 ARG A N 1
ATOM 766 C CA . ARG A 1 95 ? -12.593 24.650 13.081 1.00 41.29 195 ARG A CA 1
ATOM 767 C C . ARG A 1 95 ? -13.371 25.928 12.704 1.00 41.17 195 ARG A C 1
ATOM 768 O O . ARG A 1 95 ? -12.848 27.062 12.829 1.00 40.78 195 ARG A O 1
ATOM 776 N N . ILE A 1 96 ? -14.619 25.731 12.284 1.00 39.27 196 ILE A N 1
ATOM 777 C CA . ILE A 1 96 ? -15.510 26.836 11.905 1.00 37.87 196 ILE A CA 1
ATOM 778 C C . ILE A 1 96 ? -16.834 26.692 12.536 1.00 37.56 196 ILE A C 1
ATOM 779 O O . ILE A 1 96 ? -17.419 25.613 12.483 1.00 36.80 196 ILE A O 1
ATOM 784 N N . TYR A 1 97 ? -17.372 27.788 13.124 1.00 35.67 197 TYR A N 1
ATOM 785 C CA . TYR A 1 97 ? -18.732 27.823 13.519 1.00 36.84 197 TYR A CA 1
ATOM 786 C C . TYR A 1 97 ? -19.526 28.704 12.548 1.00 34.99 197 TYR A C 1
ATOM 787 O O . TYR A 1 97 ? -19.161 29.879 12.346 1.00 36.37 197 TYR A O 1
ATOM 796 N N . GLN A 1 98 ? -20.573 28.173 11.972 1.00 33.68 198 GLN A N 1
ATOM 797 C CA . GLN A 1 98 ? -21.285 28.885 10.905 1.00 34.03 198 GLN A CA 1
ATOM 798 C C . GLN A 1 98 ? -22.676 29.179 11.345 1.00 33.94 198 GLN A C 1
ATOM 799 O O . GLN A 1 98 ? -23.380 28.302 11.931 1.00 36.58 198 GLN A O 1
ATOM 805 N N . PHE A 1 99 ? -23.152 30.418 11.111 1.00 34.06 199 PHE A N 1
ATOM 806 C CA . PHE A 1 99 ? -24.361 30.936 11.669 1.00 35.48 199 PHE A CA 1
ATOM 807 C C . PHE A 1 99 ? -25.239 31.600 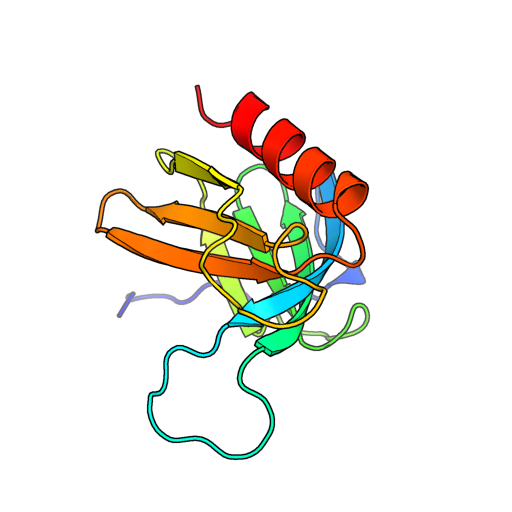10.623 1.00 36.70 199 PHE A C 1
ATOM 808 O O . PHE A 1 99 ? -24.673 32.238 9.707 1.00 38.00 199 PHE A O 1
ATOM 816 N N . THR A 1 100 ? -26.534 31.550 10.857 1.00 38.56 200 THR A N 1
ATOM 817 C CA . THR A 1 100 ? -27.518 32.346 10.086 1.00 38.82 200 THR A CA 1
ATOM 818 C C . THR A 1 100 ? -28.246 33.264 11.069 1.00 39.26 200 THR A C 1
ATOM 819 O O . THR A 1 100 ? -28.694 32.792 12.148 1.00 38.66 200 THR A O 1
ATOM 823 N N . ALA A 1 101 ? -28.365 34.556 10.740 1.00 39.83 201 ALA A N 1
ATOM 824 C CA . ALA A 1 101 ? -29.088 35.527 11.582 1.00 40.50 201 ALA A CA 1
ATOM 825 C C . ALA A 1 101 ? -30.452 35.856 10.906 1.00 42.70 201 ALA A C 1
ATOM 826 O O . ALA A 1 101 ? -30.713 35.364 9.835 1.00 43.54 201 ALA A O 1
ATOM 828 N N . ALA A 1 102 ? -31.310 36.577 11.625 1.00 45.81 202 ALA A N 1
ATOM 829 C CA . ALA A 1 102 ? -32.703 36.839 11.155 1.00 47.59 202 ALA A CA 1
ATOM 830 C C . ALA A 1 102 ? -32.677 37.715 9.931 1.00 48.49 202 ALA A C 1
ATOM 831 O O . ALA A 1 102 ? -33.633 37.636 9.129 1.00 53.44 202 ALA A O 1
ATOM 833 N N . SER A 1 103 ? -31.591 38.489 9.715 1.00 48.29 203 SER A N 1
ATOM 834 C CA . SER A 1 103 ? -31.524 39.425 8.584 1.00 48.35 203 SER A CA 1
ATOM 835 C C . SER A 1 103 ? -30.108 39.791 8.241 1.00 49.11 203 SER A C 1
ATOM 836 O O . SER A 1 103 ? -29.240 39.596 9.097 1.00 43.82 203 SER A O 1
ATOM 839 N N . PRO A 1 104 ? -29.880 40.354 7.052 1.00 49.42 204 PRO A N 1
ATOM 840 C CA . PRO A 1 104 ? -28.526 40.795 6.718 1.00 50.94 204 PRO A CA 1
ATOM 841 C C . PRO A 1 104 ? -27.960 41.812 7.718 1.00 50.81 204 PRO A C 1
ATOM 842 O O . PRO A 1 104 ? -26.797 41.687 8.125 1.00 50.13 204 PRO A O 1
ATOM 846 N N . LYS A 1 105 ? -28.779 42.749 8.167 1.00 50.73 205 LYS A N 1
ATOM 847 C CA . LYS A 1 105 ? -28.333 43.681 9.187 1.00 53.13 205 LYS A CA 1
ATOM 848 C C . LYS A 1 105 ? -27.905 42.985 10.499 1.00 51.94 205 LYS A C 1
ATOM 849 O O . LYS A 1 105 ? -26.906 43.330 11.060 1.00 50.78 205 LYS A O 1
ATOM 855 N N . ASP A 1 106 ? -28.691 41.997 10.957 1.00 51.17 206 ASP A N 1
ATOM 856 C CA . ASP A 1 106 ? -28.390 41.288 12.209 1.00 49.82 206 ASP A CA 1
ATOM 857 C C . ASP A 1 106 ? -27.101 40.552 12.083 1.00 46.85 206 ASP A C 1
ATOM 858 O O . ASP A 1 106 ? -26.304 40.616 12.956 1.00 43.69 206 ASP A O 1
ATOM 863 N N . ALA A 1 107 ? -26.870 39.946 10.932 1.00 45.98 207 ALA A N 1
ATOM 864 C CA . ALA A 1 107 ? -25.592 39.203 10.707 1.00 45.09 207 ALA A CA 1
ATOM 865 C C . ALA A 1 107 ? -24.441 40.158 10.678 1.00 46.39 207 ALA A C 1
ATOM 866 O O . ALA A 1 107 ? -23.441 39.974 11.312 1.00 44.59 207 ALA A O 1
ATOM 868 N N . GLU A 1 108 ? -24.603 41.247 9.930 1.00 48.88 208 GLU A N 1
ATOM 869 C CA . GLU A 1 108 ? -23.553 42.261 9.890 1.00 50.80 208 GLU A CA 1
ATOM 870 C C . GLU A 1 108 ? -23.239 42.841 11.272 1.00 48.50 208 GLU A C 1
ATOM 871 O O . GLU A 1 108 ? -22.109 43.019 11.574 1.00 48.95 208 GLU A O 1
ATOM 877 N N . GLU A 1 109 ? -24.196 43.049 12.141 1.00 50.25 209 GLU A N 1
ATOM 878 C CA . GLU A 1 109 ? -23.921 43.551 13.498 1.00 50.85 209 GLU A CA 1
ATOM 879 C C . GLU A 1 109 ? -23.114 42.578 14.281 1.00 51.20 209 GLU A C 1
ATOM 880 O O . GLU A 1 109 ? -22.241 42.954 15.015 1.00 48.58 209 GLU A O 1
ATOM 886 N N . TRP A 1 110 ? -23.457 41.281 14.196 1.00 49.74 210 TRP A N 1
ATOM 887 C CA . TRP A 1 110 ? -22.593 40.234 14.813 1.00 46.04 210 TRP A CA 1
ATOM 888 C C . TRP A 1 110 ? -21.185 40.253 14.322 1.00 45.48 210 TRP A C 1
ATOM 889 O O . TRP A 1 110 ? -20.233 40.288 15.107 1.00 46.53 210 TRP A O 1
ATOM 900 N N . VAL A 1 111 ? -21.000 40.232 13.028 1.00 43.73 211 VAL A N 1
ATOM 901 C CA . VAL A 1 111 ? -19.671 40.288 12.456 1.00 44.09 211 VAL A CA 1
ATOM 902 C C . VAL A 1 111 ? -18.888 41.556 12.928 1.00 48.43 211 VAL A C 1
ATOM 903 O O . VAL A 1 111 ? -17.727 41.472 13.260 1.00 48.27 211 VAL A O 1
ATOM 907 N N . GLN A 1 112 ? -19.542 42.702 12.890 1.00 51.93 212 GLN A N 1
ATOM 908 C CA . GLN A 1 112 ? -18.906 43.998 13.327 1.00 52.85 212 GLN A CA 1
ATOM 909 C C . GLN A 1 112 ? -18.510 43.901 14.757 1.00 52.55 212 GLN A C 1
ATOM 910 O O . GLN A 1 112 ? -17.408 44.229 15.107 1.00 54.22 212 GLN A O 1
ATOM 916 N N . GLN A 1 113 ? -19.381 43.397 15.599 1.00 53.04 213 GLN A N 1
ATOM 917 C CA . GLN A 1 113 ? -19.059 43.253 16.992 1.00 52.80 213 GLN A CA 1
ATOM 918 C C . GLN A 1 113 ? -17.840 42.324 17.163 1.00 54.32 213 GLN A C 1
ATOM 919 O O . GLN A 1 113 ? -16.894 42.603 17.916 1.00 51.27 213 GLN A O 1
ATOM 925 N N . LEU A 1 114 ? -17.856 41.173 16.462 1.00 52.58 214 LEU A N 1
ATOM 926 C CA . LEU A 1 114 ? -16.774 40.212 16.647 1.00 51.63 214 LEU A CA 1
ATOM 927 C C . LEU A 1 114 ? -15.517 40.774 15.999 1.00 52.37 214 LEU A C 1
ATOM 928 O O . LEU A 1 114 ? -14.418 40.657 16.522 1.00 53.29 214 LEU A O 1
ATOM 933 N N . LYS A 1 115 ? -15.668 41.393 14.851 1.00 54.42 215 LYS A N 1
ATOM 934 C CA . LYS A 1 115 ? -14.523 41.821 14.082 1.00 59.33 215 LYS A CA 1
ATOM 935 C C . LYS A 1 115 ? -13.770 42.878 14.871 1.00 61.51 215 LYS A C 1
ATOM 936 O O . LYS A 1 115 ? -12.540 42.984 14.840 1.00 61.89 215 LYS A O 1
ATOM 942 N N . PHE A 1 116 ? -14.538 43.652 15.607 1.00 65.22 216 PHE A N 1
ATOM 943 C CA . PHE A 1 116 ? -13.971 44.743 16.372 1.00 67.46 216 PHE A CA 1
ATOM 944 C C . PHE A 1 116 ? -13.089 44.170 17.471 1.00 67.83 216 PHE A C 1
ATOM 945 O O . PHE A 1 116 ? -11.996 44.701 17.708 1.00 69.64 216 PHE A O 1
ATOM 953 N N . ILE A 1 117 ? -13.500 43.056 18.082 1.00 68.78 217 ILE A N 1
ATOM 954 C CA . ILE A 1 117 ? -12.676 42.311 19.067 1.00 68.56 217 ILE A CA 1
ATOM 955 C C . ILE A 1 117 ? -11.449 41.609 18.470 1.00 69.73 217 ILE A C 1
ATOM 956 O O . ILE A 1 117 ? -10.349 41.693 19.003 1.00 68.62 217 ILE A O 1
ATOM 961 N N . LEU A 1 118 ? -11.627 40.950 17.347 1.00 70.13 218 LEU A N 1
ATOM 962 C CA . LEU A 1 118 ? -10.536 40.237 16.721 1.00 72.00 218 LEU A CA 1
ATOM 963 C C . LEU A 1 118 ? -9.602 41.283 16.011 1.00 75.74 218 LEU A C 1
ATOM 964 O O . LEU A 1 118 ? -9.945 41.958 15.053 1.00 76.18 218 LEU A O 1
ATOM 969 N N . GLN A 1 119 ? -8.439 41.456 16.621 1.00 80.43 219 GLN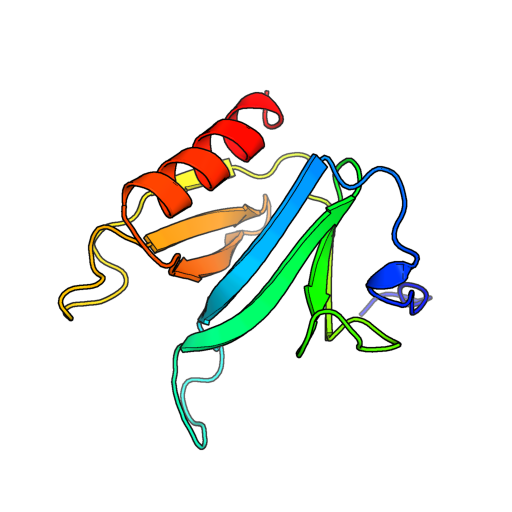 A N 1
ATOM 970 C CA . GLN A 1 119 ? -7.510 42.582 16.393 1.00 82.99 219 GLN A CA 1
ATOM 971 C C . GLN A 1 119 ? -6.127 42.099 16.915 1.00 84.38 219 GLN A C 1
ATOM 972 O O . GLN A 1 119 ? -5.810 42.045 18.138 1.00 85.46 219 GLN A O 1
#

Nearest PDB structures (foldseek):
  1u5f-assembly1_A  TM=1.008E+00  e=2.272E-23  Mus musculus
  1u5g-assembly3_C  TM=9.611E-01  e=4.977E-19  Mus musculus
  1u5e-assembly1_B  TM=9.363E-01  e=1.107E-18  Mus musculus
  1u5d-assembly1_A  TM=9.278E-01  e=8.366E-13  Homo sapiens
  1xx0-assembly1_A  TM=7.917E-01  e=1.768E-06  Homo sapiens

Radius of gyration: 13.94 Å; Cα contacts (8 Å, |Δi|>4): 222; chains: 1; bounding box: 28×32×36 Å

Solvent-accessible surface area: 7844 Å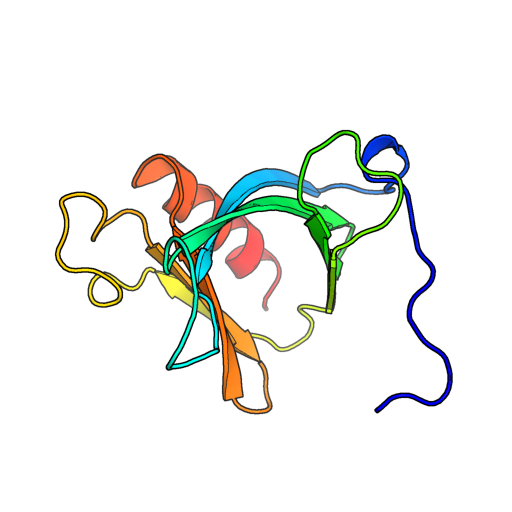² total; per-residue (Å²): 286,84,119,129,59,57,97,37,44,46,4,134,91,15,75,144,60,67,47,44,20,91,5,47,31,89,54,198,61,177,91,76,164,60,167,75,24,42,125,30,34,0,0,0,11,123,47,40,0,20,27,0,23,34,52,161,44,175,116,20,129,13,48,14,50,0,91,63,29,97,14,137,72,22,100,108,24,30,207,80,82,96,99,62,7,0,0,2,0,30,8,98,81,175,163,86,42,23,0,5,6,94,33,73,135,45,0,95,66,8,4,107,53,0,109,162,56,30,190